Protein AF-A0A529A495-F1 (afdb_monomer_lite)

Radius of gyration: 12.09 Å; chains: 1; bounding box: 27×24×32 Å

Foldseek 3Di:
DADKDKAFDDQQFWFQFPVRDIDGHHSLWIFTAGPVGTQARPPPTGGPVNDDDPPDDDDDDDDDDDDVVSVVVD

pLDDT: mean 96.33, std 3.82, range [67.81, 98.38]

Sequence (74 aa):
TGNLVVRRARDGEKVLALDGREYTLTPEMCVIADRDGVESIAGIMGGEHSGCDENTSDVLIESALWDPITTART

Structure (mmCIF, N/CA/C/O backbone):
data_AF-A0A529A495-F1
#
_entry.id   AF-A0A529A495-F1
#
loop_
_atom_site.group_PDB
_atom_site.id
_atom_site.type_symbol
_atom_site.label_atom_id
_atom_site.label_alt_id
_atom_site.label_comp_id
_atom_site.label_asym_id
_atom_site.label_entity_id
_atom_site.label_seq_id
_atom_site.pdbx_PDB_ins_code
_atom_site.Cartn_x
_atom_site.Cartn_y
_atom_site.Cartn_z
_atom_site.occupancy
_atom_site.B_iso_or_equiv
_atom_site.auth_seq_id
_atom_site.auth_comp_id
_atom_site.auth_asym_id
_atom_site.auth_atom_id
_atom_site.pdbx_PDB_model_num
ATOM 1 N N . THR A 1 1 ? -12.472 -5.668 3.623 1.00 67.81 1 THR A N 1
ATOM 2 C CA . THR A 1 1 ? -12.594 -6.686 4.693 1.00 67.81 1 THR A CA 1
ATOM 3 C C . THR A 1 1 ? -12.020 -8.025 4.268 1.00 67.81 1 THR A C 1
ATOM 5 O O . THR A 1 1 ? -12.445 -8.609 3.281 1.00 67.81 1 THR A O 1
ATOM 8 N N . GLY A 1 2 ? -11.102 -8.592 5.046 1.00 87.00 2 GLY A N 1
ATOM 9 C CA . GLY A 1 2 ? -10.517 -9.904 4.764 1.00 87.00 2 GLY A CA 1
ATOM 10 C C . GLY A 1 2 ? -9.041 -9.939 5.129 1.00 87.00 2 GLY A C 1
ATOM 11 O O . GLY A 1 2 ? -8.530 -9.014 5.752 1.00 87.00 2 GLY A O 1
ATOM 12 N N . ASN A 1 3 ? -8.353 -11.014 4.747 1.00 94.81 3 ASN A N 1
ATOM 13 C CA . ASN A 1 3 ? -6.903 -11.068 4.896 1.00 94.81 3 ASN A CA 1
ATOM 14 C C . ASN A 1 3 ? -6.261 -10.132 3.872 1.00 94.81 3 ASN A C 1
ATOM 16 O O . ASN A 1 3 ? -6.583 -10.220 2.686 1.00 94.81 3 ASN A O 1
ATOM 20 N N . LEU A 1 4 ? -5.323 -9.300 4.323 1.00 95.81 4 LEU A N 1
ATOM 21 C CA . LEU A 1 4 ? -4.493 -8.520 3.417 1.00 95.81 4 LEU A CA 1
ATOM 22 C C . LEU A 1 4 ? -3.603 -9.445 2.589 1.00 95.81 4 LEU A C 1
ATOM 24 O O . LEU A 1 4 ? -3.000 -10.395 3.093 1.00 95.81 4 LEU A O 1
ATOM 28 N N . VAL A 1 5 ? -3.516 -9.132 1.306 1.00 97.12 5 VAL A N 1
ATOM 29 C CA . VAL A 1 5 ? -2.709 -9.827 0.317 1.00 97.12 5 VAL A CA 1
ATOM 30 C C . VAL A 1 5 ? -1.887 -8.792 -0.429 1.00 97.12 5 VAL A C 1
ATOM 32 O O . VAL A 1 5 ? -2.415 -7.859 -1.033 1.00 97.12 5 VAL A O 1
ATOM 35 N N . VAL A 1 6 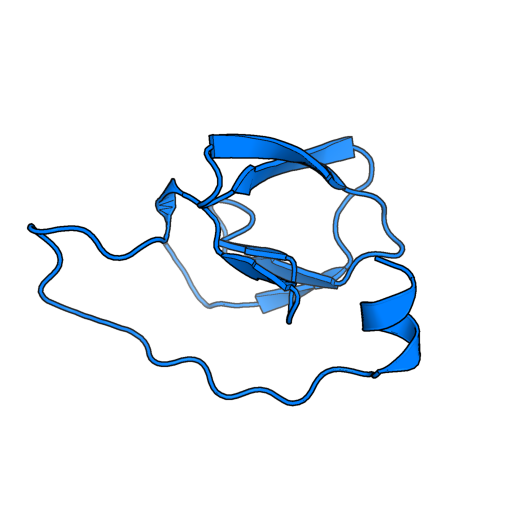? -0.577 -8.999 -0.430 1.00 97.75 6 VAL A N 1
ATOM 36 C CA . VAL A 1 6 ? 0.338 -8.276 -1.308 1.00 97.75 6 VAL A CA 1
ATOM 37 C C . VAL A 1 6 ? 0.359 -8.992 -2.652 1.00 97.75 6 VAL A C 1
ATOM 39 O O . VAL A 1 6 ? 0.658 -10.186 -2.722 1.00 97.75 6 VAL A O 1
ATOM 42 N N . ARG A 1 7 ? 0.021 -8.282 -3.727 1.00 97.69 7 ARG A N 1
ATOM 43 C CA . ARG A 1 7 ? -0.040 -8.851 -5.079 1.00 97.69 7 ARG A CA 1
ATOM 44 C C . ARG A 1 7 ? 0.276 -7.806 -6.141 1.00 97.69 7 ARG A C 1
ATOM 46 O O . ARG A 1 7 ? 0.344 -6.614 -5.865 1.00 97.69 7 ARG A O 1
ATOM 53 N N . ARG A 1 8 ? 0.420 -8.254 -7.388 1.00 97.75 8 ARG A N 1
ATOM 54 C CA . ARG A 1 8 ? 0.368 -7.348 -8.540 1.00 97.75 8 ARG A CA 1
ATOM 55 C C . ARG A 1 8 ? -1.057 -6.836 -8.746 1.00 97.75 8 ARG A C 1
ATOM 57 O O . ARG A 1 8 ? -2.028 -7.553 -8.458 1.00 97.75 8 ARG A O 1
ATOM 64 N N . ALA A 1 9 ? -1.174 -5.604 -9.226 1.00 98.00 9 ALA A N 1
ATOM 65 C CA . ALA A 1 9 ? -2.460 -5.061 -9.636 1.00 98.00 9 ALA A CA 1
ATOM 66 C C . ALA A 1 9 ? -3.017 -5.841 -10.838 1.00 98.00 9 ALA A C 1
ATOM 68 O O . ALA A 1 9 ? -2.282 -6.478 -11.598 1.00 98.00 9 ALA A O 1
ATOM 69 N N . ARG A 1 10 ? -4.337 -5.818 -10.996 1.00 98.12 10 ARG A N 1
ATOM 70 C CA . ARG A 1 10 ? -4.986 -6.282 -12.227 1.00 98.12 10 ARG A CA 1
ATOM 71 C C . ARG A 1 10 ? -4.935 -5.157 -13.258 1.00 98.12 10 ARG A C 1
ATOM 73 O O . ARG A 1 10 ? -4.910 -3.985 -12.897 1.00 98.12 10 ARG A O 1
ATOM 80 N N . ASP A 1 11 ? -4.921 -5.516 -14.536 1.00 98.19 11 ASP A N 1
ATOM 81 C CA . ASP A 1 11 ? -4.928 -4.517 -15.604 1.00 98.19 11 ASP A CA 1
ATOM 82 C C . ASP A 1 11 ? -6.210 -3.678 -15.552 1.00 98.19 11 ASP A C 1
ATOM 84 O O . ASP A 1 11 ? -7.314 -4.226 -15.494 1.00 98.19 11 ASP A O 1
ATOM 88 N N . GLY A 1 12 ? -6.052 -2.355 -15.514 1.00 97.81 12 GLY A N 1
ATOM 89 C CA . GLY A 1 12 ? -7.167 -1.419 -15.400 1.00 97.81 12 GLY A CA 1
ATOM 90 C C . GLY A 1 12 ? -7.819 -1.361 -14.014 1.00 97.81 12 GLY A C 1
ATOM 91 O O . GLY A 1 12 ? -8.868 -0.732 -13.873 1.00 97.81 12 GLY A O 1
ATOM 92 N N . GLU A 1 13 ? -7.241 -2.009 -12.996 1.00 97.81 13 GLU A N 1
ATOM 93 C CA . GLU A 1 13 ? -7.709 -1.894 -11.612 1.00 97.81 13 GLU A CA 1
ATOM 94 C C . GLU A 1 13 ? -7.609 -0.441 -11.145 1.00 97.81 13 GLU A C 1
ATOM 96 O O . GLU A 1 13 ? -6.687 0.272 -11.530 1.00 97.81 13 GLU A O 1
ATOM 101 N N . LYS A 1 14 ? -8.565 0.021 -10.341 1.00 97.81 14 LYS A N 1
ATOM 102 C CA . LYS A 1 14 ? -8.636 1.422 -9.924 1.00 97.81 14 LYS A CA 1
ATOM 103 C C . LYS A 1 14 ? -8.518 1.554 -8.420 1.00 97.81 14 LYS A C 1
ATOM 105 O O . LYS A 1 14 ? -9.026 0.710 -7.685 1.00 97.81 14 LYS A O 1
ATOM 110 N N . VAL A 1 15 ? -7.892 2.641 -7.988 1.00 97.94 15 VAL A N 1
ATOM 111 C CA . VAL A 1 15 ? -7.849 3.054 -6.585 1.00 97.94 15 VAL A CA 1
ATOM 112 C C . VAL A 1 15 ? -7.982 4.570 -6.507 1.00 97.94 15 VAL A C 1
ATOM 114 O O . VAL A 1 15 ? -7.286 5.297 -7.216 1.00 97.94 15 VAL A O 1
ATOM 117 N N . LEU A 1 16 ? -8.894 5.043 -5.660 1.00 98.38 16 LEU A N 1
ATOM 118 C CA . LEU A 1 16 ? -8.927 6.436 -5.235 1.00 98.38 16 LEU A CA 1
ATOM 119 C C . LEU A 1 16 ? -7.934 6.576 -4.090 1.00 98.38 16 LEU A C 1
ATOM 121 O O . LEU A 1 16 ? -8.059 5.872 -3.092 1.00 98.38 16 LEU A O 1
ATOM 125 N N . ALA A 1 17 ? -6.915 7.406 -4.263 1.00 98.06 17 ALA A N 1
ATOM 126 C CA . ALA A 1 17 ? -5.849 7.549 -3.287 1.00 98.06 17 ALA A CA 1
ATOM 127 C C . ALA A 1 17 ? -6.082 8.732 -2.339 1.00 98.06 17 ALA A C 1
ATOM 129 O O . ALA A 1 17 ? -6.905 9.606 -2.603 1.00 98.06 17 ALA A O 1
ATOM 130 N N . LEU A 1 18 ? -5.311 8.779 -1.250 1.00 97.88 18 LEU A N 1
ATOM 131 C CA . LEU A 1 18 ? -5.395 9.817 -0.210 1.00 97.88 18 LEU A CA 1
ATOM 132 C C . LEU A 1 18 ? -5.157 11.254 -0.707 1.00 97.88 18 LEU A C 1
ATOM 134 O O . LEU A 1 18 ? -5.477 12.210 -0.006 1.00 97.88 18 LEU A O 1
ATOM 138 N N . ASP A 1 19 ? -4.588 11.429 -1.899 1.00 97.25 19 ASP A N 1
ATOM 139 C CA . ASP A 1 19 ? -4.429 12.733 -2.550 1.00 97.25 19 ASP A CA 1
ATOM 140 C C . ASP A 1 19 ? -5.680 13.179 -3.338 1.00 97.25 19 ASP A C 1
ATOM 142 O O . ASP A 1 19 ? -5.650 14.210 -4.019 1.00 97.25 19 ASP A O 1
ATOM 146 N N . GLY A 1 20 ? -6.770 12.408 -3.262 1.00 97.19 20 GLY A N 1
ATOM 147 C CA . GLY A 1 20 ? -8.039 12.653 -3.944 1.00 97.19 20 GLY A CA 1
ATOM 148 C C . GLY A 1 20 ? -8.019 12.330 -5.440 1.00 97.19 20 GLY A C 1
ATOM 149 O O . GLY A 1 20 ? -8.914 12.764 -6.171 1.00 97.19 20 GLY A O 1
ATOM 150 N N . ARG A 1 21 ? -7.000 11.615 -5.937 1.00 98.00 21 ARG A N 1
ATOM 151 C CA . ARG A 1 21 ? -6.887 11.234 -7.353 1.00 98.00 21 ARG A CA 1
ATOM 152 C C . ARG A 1 21 ? -7.195 9.758 -7.551 1.00 98.00 21 ARG A C 1
ATOM 154 O O . ARG A 1 21 ? -6.758 8.902 -6.786 1.00 98.00 21 ARG A O 1
ATOM 161 N N . GLU A 1 22 ? -7.921 9.457 -8.625 1.00 98.31 22 GLU A N 1
ATOM 162 C CA . GLU A 1 22 ? -8.128 8.080 -9.068 1.00 98.31 22 GLU A CA 1
ATOM 163 C C . GLU A 1 22 ? -6.969 7.646 -9.971 1.00 98.31 22 GLU A C 1
ATOM 165 O O . GLU A 1 22 ? -6.701 8.264 -11.006 1.00 98.31 22 GLU A O 1
ATOM 170 N N . TYR A 1 23 ? -6.305 6.559 -9.594 1.00 98.12 23 TYR A N 1
ATOM 171 C CA . TYR A 1 23 ? -5.237 5.940 -10.368 1.00 98.12 23 TYR A CA 1
ATOM 172 C C . TYR A 1 23 ? -5.750 4.670 -11.043 1.00 98.12 23 TYR A C 1
ATOM 174 O O . TYR A 1 23 ? -6.407 3.840 -10.418 1.00 98.12 23 TYR A O 1
ATOM 182 N N . THR A 1 24 ? -5.433 4.517 -12.330 1.00 98.25 24 THR A N 1
ATOM 183 C CA . THR A 1 24 ? -5.621 3.259 -13.064 1.00 98.25 24 THR A CA 1
ATOM 184 C C . THR A 1 24 ? -4.303 2.499 -13.052 1.00 98.25 24 THR A C 1
ATOM 186 O O . THR A 1 24 ? -3.279 3.017 -13.493 1.00 98.25 24 THR A O 1
ATOM 189 N N . LEU A 1 25 ? -4.335 1.286 -12.522 1.00 98.25 25 LEU A N 1
ATOM 190 C CA . LEU A 1 25 ? -3.170 0.475 -12.227 1.00 98.25 25 LEU A CA 1
ATOM 191 C C . LEU A 1 25 ? -2.880 -0.508 -13.360 1.00 98.25 25 LEU A C 1
ATOM 193 O O . LEU A 1 25 ? -3.773 -0.942 -14.093 1.00 98.25 25 LEU A O 1
ATOM 197 N N . THR A 1 26 ? -1.609 -0.882 -13.474 1.00 98.06 26 THR A N 1
ATOM 198 C CA . THR A 1 26 ? -1.134 -1.875 -14.442 1.00 98.06 26 THR A CA 1
ATOM 199 C C . THR A 1 26 ? -0.558 -3.094 -13.719 1.00 98.06 26 THR A C 1
ATOM 201 O O . THR A 1 26 ? -0.119 -2.974 -12.572 1.00 98.06 26 THR A O 1
ATOM 204 N N . PRO A 1 27 ? -0.457 -4.267 -14.373 1.00 97.88 27 PRO A N 1
ATOM 205 C CA . PRO A 1 27 ? 0.131 -5.464 -13.762 1.00 97.88 27 PRO A CA 1
ATOM 206 C C . PRO A 1 27 ? 1.604 -5.336 -13.342 1.00 97.88 27 PRO A C 1
ATOM 208 O O . PRO A 1 27 ? 2.130 -6.220 -12.663 1.00 97.88 27 PRO A O 1
ATOM 211 N N . GLU A 1 28 ? 2.286 -4.255 -13.732 1.00 96.12 28 GLU A N 1
ATOM 212 C CA . GLU A 1 28 ? 3.645 -3.954 -13.277 1.00 96.12 28 GLU A CA 1
ATOM 213 C C . GLU A 1 28 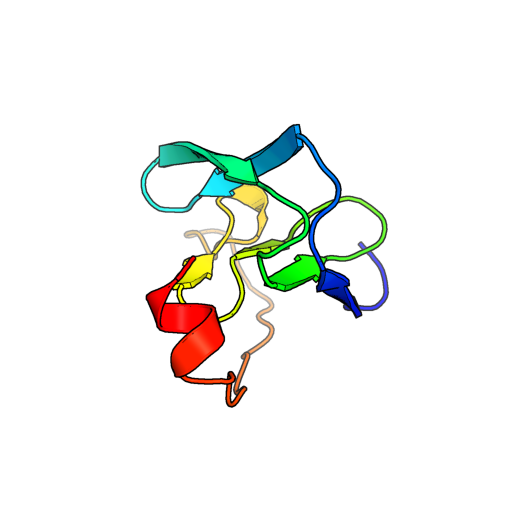? 3.671 -3.401 -11.845 1.00 96.12 28 GLU A C 1
ATOM 215 O O . GLU A 1 28 ? 4.681 -3.531 -11.153 1.00 96.12 28 GLU A O 1
ATOM 220 N N . MET A 1 29 ? 2.557 -2.845 -11.368 1.00 97.75 29 MET A N 1
ATOM 221 C CA . MET A 1 29 ? 2.445 -2.196 -10.065 1.00 97.75 29 MET A CA 1
ATOM 222 C C . MET A 1 29 ? 2.165 -3.217 -8.957 1.00 97.75 29 MET A C 1
ATOM 224 O O . MET A 1 29 ? 1.471 -4.220 -9.159 1.00 97.75 29 MET A O 1
ATOM 228 N N . CYS A 1 30 ? 2.723 -2.977 -7.772 1.00 98.00 30 CYS A N 1
ATOM 229 C CA . CYS A 1 30 ? 2.449 -3.764 -6.572 1.00 98.00 30 CYS A CA 1
ATOM 230 C C . CYS A 1 30 ? 1.375 -3.060 -5.736 1.00 98.00 30 CYS A C 1
ATOM 232 O O . CYS A 1 30 ? 1.396 -1.839 -5.599 1.00 98.00 30 CYS A O 1
ATOM 234 N N . VAL A 1 31 ? 0.442 -3.829 -5.182 1.00 98.31 31 VAL A N 1
ATOM 235 C CA . VAL A 1 31 ? -0.644 -3.324 -4.339 1.00 98.31 31 VAL A CA 1
ATOM 236 C C . VAL A 1 31 ? -0.770 -4.148 -3.074 1.00 98.31 31 VAL A C 1
ATOM 238 O O . VAL A 1 31 ? -0.475 -5.350 -3.055 1.00 98.31 31 VAL A O 1
ATOM 241 N N . ILE A 1 32 ? -1.275 -3.497 -2.037 1.00 98.06 32 ILE A N 1
ATOM 242 C CA . ILE A 1 32 ? -1.890 -4.176 -0.904 1.00 98.06 32 ILE A CA 1
ATOM 243 C C . ILE A 1 32 ? -3.384 -4.186 -1.177 1.00 98.06 32 ILE A C 1
ATOM 245 O O . ILE A 1 32 ? -3.960 -3.163 -1.539 1.00 98.06 32 ILE A O 1
ATOM 249 N N . ALA A 1 33 ? -4.000 -5.351 -1.067 1.00 97.81 33 ALA A N 1
ATOM 250 C CA . ALA A 1 33 ? -5.409 -5.539 -1.354 1.00 97.81 33 ALA A CA 1
ATOM 251 C C . ALA A 1 33 ? -6.016 -6.525 -0.365 1.00 97.81 33 ALA A C 1
ATOM 253 O O . ALA A 1 33 ? -5.313 -7.383 0.169 1.00 97.81 33 ALA A O 1
ATOM 254 N N . ASP A 1 34 ? -7.326 -6.474 -0.193 1.00 96.31 34 ASP A N 1
ATOM 255 C CA . ASP A 1 34 ? -8.072 -7.583 0.381 1.00 96.31 34 ASP A CA 1
ATOM 256 C C . ASP A 1 34 ? -9.125 -8.106 -0.605 1.00 96.31 34 ASP A C 1
ATOM 258 O O . ASP A 1 34 ? -8.952 -8.021 -1.827 1.00 96.31 34 ASP A O 1
ATOM 262 N N . ARG A 1 35 ? -10.174 -8.758 -0.100 1.00 94.94 35 ARG A N 1
ATOM 263 C CA . ARG A 1 35 ? -11.226 -9.309 -0.958 1.00 94.94 35 ARG A CA 1
ATOM 264 C C . ARG A 1 35 ? -12.064 -8.211 -1.632 1.00 94.94 35 ARG A C 1
ATOM 266 O O 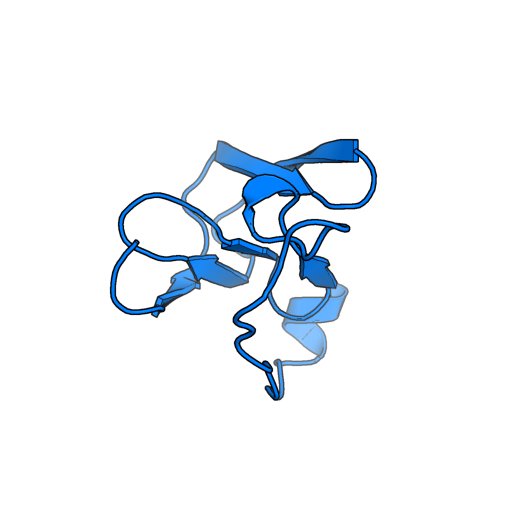. ARG A 1 35 ? -12.648 -8.487 -2.677 1.00 94.94 35 ARG A O 1
ATOM 273 N N . ASP A 1 36 ? -12.173 -7.038 -1.008 1.00 93.75 36 ASP A N 1
ATOM 274 C CA . ASP A 1 36 ? -13.078 -5.957 -1.400 1.00 93.75 36 ASP A CA 1
ATOM 275 C C . ASP A 1 36 ? -12.399 -4.991 -2.385 1.00 93.75 36 ASP A C 1
ATOM 277 O O . ASP A 1 36 ? -13.083 -4.370 -3.198 1.00 93.75 36 ASP A O 1
ATOM 281 N N . GLY A 1 37 ? -11.065 -4.915 -2.397 1.00 94.94 37 GLY A N 1
ATOM 282 C CA . GLY A 1 37 ? -10.348 -4.092 -3.365 1.00 94.94 37 GLY A CA 1
ATOM 283 C C . GLY A 1 37 ? -8.886 -3.842 -3.024 1.00 94.94 37 GLY A C 1
ATOM 284 O O . GLY A 1 37 ? -8.289 -4.532 -2.200 1.00 94.94 37 GLY A O 1
ATOM 285 N N . VAL A 1 38 ? -8.305 -2.872 -3.728 1.00 97.62 38 VAL A N 1
ATOM 286 C CA . VAL A 1 38 ? -6.966 -2.341 -3.452 1.00 97.62 38 VAL A CA 1
ATOM 287 C C . VAL A 1 38 ? -7.057 -1.397 -2.267 1.00 97.62 38 VAL A C 1
ATOM 289 O O . VAL A 1 38 ? -7.815 -0.442 -2.337 1.00 97.62 38 VAL A O 1
ATOM 292 N N . GLU A 1 39 ? -6.246 -1.637 -1.240 1.00 97.50 39 GLU A N 1
ATOM 293 C CA . GLU A 1 39 ? -6.071 -0.766 -0.075 1.00 97.50 39 GLU A CA 1
ATOM 294 C C . GLU A 1 39 ? -5.020 0.312 -0.342 1.00 97.50 39 GLU A C 1
ATOM 296 O O . GLU A 1 39 ? -5.172 1.451 0.074 1.00 97.50 39 GLU A O 1
ATOM 301 N N . SER A 1 40 ? -3.935 -0.015 -1.049 1.00 97.81 40 SER A N 1
ATOM 302 C CA . SER A 1 40 ? -2.869 0.949 -1.338 1.00 97.81 40 SER A CA 1
ATOM 303 C C . SER A 1 40 ? -2.023 0.561 -2.548 1.00 97.81 40 SER A C 1
ATOM 305 O O . SER A 1 40 ? -1.886 -0.617 -2.900 1.00 97.81 40 SER A O 1
ATOM 307 N N . ILE A 1 41 ? -1.406 1.572 -3.164 1.00 98.12 41 ILE A N 1
ATOM 308 C CA . ILE A 1 41 ? -0.284 1.398 -4.086 1.00 98.12 41 ILE A CA 1
ATOM 309 C C . ILE A 1 41 ? 0.958 1.157 -3.223 1.00 98.12 41 ILE A C 1
ATOM 311 O O . ILE A 1 41 ? 1.404 2.047 -2.492 1.00 98.12 41 ILE A O 1
ATOM 315 N N . ALA A 1 42 ? 1.493 -0.061 -3.283 1.00 97.62 42 ALA A N 1
ATOM 316 C CA . ALA A 1 42 ? 2.463 -0.561 -2.318 1.00 97.62 42 ALA A CA 1
ATOM 317 C C . ALA A 1 42 ? 3.736 0.299 -2.285 1.00 97.62 42 ALA A C 1
ATOM 319 O O . ALA A 1 42 ? 4.447 0.429 -3.284 1.00 97.62 42 ALA A O 1
ATOM 320 N N . GLY A 1 43 ? 4.024 0.879 -1.116 1.00 96.19 43 GLY A N 1
ATOM 321 C CA . GLY A 1 43 ? 5.197 1.730 -0.904 1.00 96.19 43 GLY A CA 1
ATOM 322 C C . GLY A 1 43 ? 5.113 3.128 -1.517 1.00 96.19 43 GLY A C 1
ATOM 323 O O . GLY A 1 43 ? 6.124 3.826 -1.513 1.00 96.19 43 GLY A O 1
ATOM 324 N N . ILE A 1 44 ? 3.950 3.532 -2.045 1.00 97.31 44 ILE A N 1
ATOM 325 C CA . ILE A 1 44 ? 3.768 4.816 -2.737 1.00 97.31 44 ILE A CA 1
ATOM 326 C C . ILE A 1 44 ? 2.659 5.633 -2.092 1.00 97.31 44 ILE A C 1
ATOM 328 O O . ILE A 1 44 ? 2.940 6.708 -1.568 1.00 97.31 44 ILE A O 1
ATOM 332 N N . MET A 1 45 ? 1.413 5.149 -2.115 1.00 97.69 45 MET A N 1
ATOM 333 C CA . MET A 1 45 ? 0.267 5.922 -1.632 1.00 97.69 45 MET A CA 1
ATOM 334 C C . MET A 1 45 ? -0.869 5.028 -1.132 1.00 97.69 45 MET A C 1
ATOM 336 O O . MET A 1 45 ? -1.244 4.057 -1.789 1.00 97.69 45 MET A O 1
ATOM 340 N N . GLY A 1 46 ? -1.422 5.378 0.032 1.00 98.00 46 GLY A N 1
ATOM 341 C CA . GLY A 1 46 ? -2.620 4.743 0.583 1.00 98.00 46 GLY A CA 1
ATOM 342 C C . GLY A 1 46 ? -3.880 5.072 -0.220 1.00 98.00 46 GLY A C 1
ATOM 343 O O . GLY A 1 46 ? -3.969 6.134 -0.841 1.00 98.00 46 GLY A O 1
ATOM 344 N N . GLY A 1 47 ? -4.845 4.158 -0.200 1.00 97.75 47 GLY A N 1
ATOM 345 C CA . GLY A 1 47 ? -6.197 4.366 -0.702 1.00 97.75 47 GLY A CA 1
ATOM 346 C C . GLY A 1 47 ? -7.009 5.246 0.242 1.00 97.75 47 GLY A C 1
ATOM 347 O O . GLY A 1 47 ? -6.802 5.241 1.455 1.00 97.75 47 GLY A O 1
ATOM 348 N N . GLU A 1 48 ? -7.937 6.015 -0.316 1.00 97.56 48 GLU A N 1
ATOM 349 C CA . GLU A 1 48 ? -8.800 6.918 0.443 1.00 97.56 48 GLU A CA 1
ATOM 350 C C . GLU A 1 48 ? -9.752 6.142 1.358 1.00 97.56 48 GLU A C 1
ATOM 352 O O . GLU A 1 48 ? -9.893 6.483 2.529 1.00 97.56 48 GLU A O 1
ATOM 357 N N . HIS A 1 49 ? -10.349 5.048 0.870 1.00 94.94 49 HIS A N 1
ATOM 358 C CA . HIS A 1 49 ? -11.302 4.252 1.654 1.00 94.94 49 HIS A CA 1
ATOM 359 C C . HIS A 1 49 ? -10.649 3.503 2.825 1.00 94.94 49 HIS A C 1
ATOM 361 O O . HIS A 1 49 ? -11.352 3.115 3.754 1.00 94.94 49 HIS A O 1
ATOM 367 N N . SER A 1 50 ? -9.332 3.279 2.773 1.00 95.44 50 SER A N 1
ATOM 368 C CA . SER A 1 50 ? -8.553 2.607 3.820 1.00 95.44 50 SER A CA 1
ATOM 369 C C . SER A 1 50 ? -7.768 3.586 4.698 1.00 95.44 50 SER A C 1
ATOM 371 O O . SER A 1 50 ? -7.012 3.164 5.576 1.00 95.44 50 SER A O 1
ATOM 373 N N . GLY A 1 51 ? -7.871 4.886 4.414 1.00 95.75 51 GLY A N 1
ATOM 374 C CA . GLY A 1 51 ? -7.223 5.948 5.166 1.00 95.75 51 GLY A CA 1
ATOM 375 C C . GLY A 1 51 ? -7.777 6.079 6.578 1.00 95.75 51 GLY A C 1
ATOM 376 O O . GLY A 1 51 ? -8.932 5.761 6.840 1.00 95.75 51 GLY A O 1
ATOM 377 N N . CYS A 1 52 ? -6.953 6.583 7.495 1.00 97.19 52 CYS A N 1
ATOM 378 C CA . CYS A 1 52 ? -7.436 6.997 8.809 1.00 97.19 52 CYS A CA 1
ATOM 3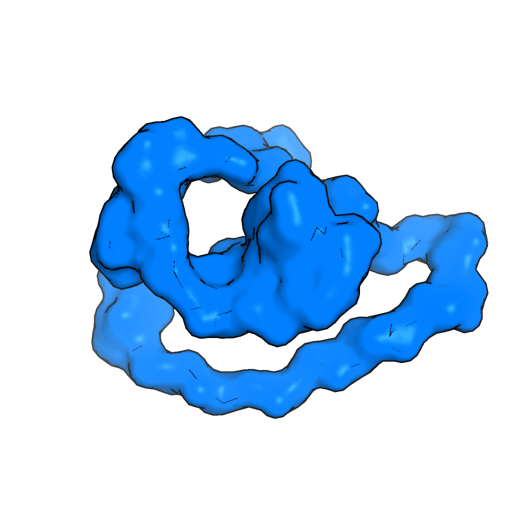79 C C . CYS A 1 52 ? -8.055 8.400 8.724 1.00 97.19 52 CYS A C 1
ATOM 381 O O . CYS A 1 52 ? -7.461 9.306 8.138 1.00 97.19 52 CYS A O 1
ATOM 383 N N . ASP A 1 53 ? -9.200 8.577 9.373 1.00 96.25 53 ASP A N 1
ATOM 384 C CA . ASP A 1 53 ? -9.927 9.841 9.524 1.00 96.25 53 ASP A CA 1
ATOM 385 C C . ASP A 1 53 ? -10.166 10.179 11.012 1.00 96.25 53 ASP A C 1
ATOM 387 O O . ASP A 1 53 ? -9.679 9.487 11.912 1.00 96.25 53 ASP A O 1
ATOM 391 N N . GLU A 1 54 ? -10.925 11.241 11.299 1.00 97.62 54 GLU A N 1
ATOM 392 C CA . GLU A 1 54 ? -11.240 11.654 12.673 1.00 97.62 54 GLU A CA 1
ATOM 393 C C . GLU A 1 54 ? -12.109 10.663 13.465 1.00 97.62 54 GLU A C 1
ATOM 395 O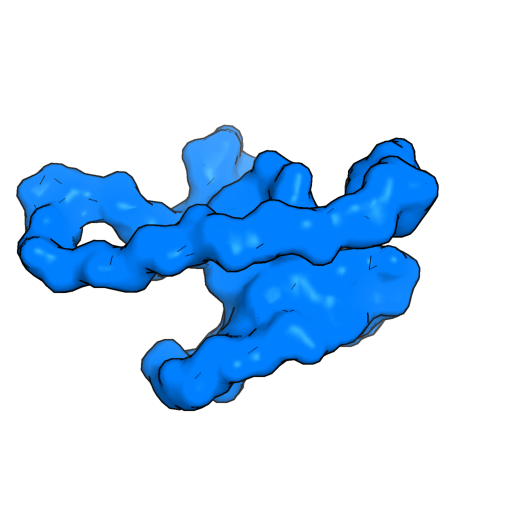 O . GLU A 1 54 ? -12.213 10.781 14.688 1.00 97.62 54 GLU A O 1
ATOM 400 N N . ASN A 1 55 ? -12.726 9.692 12.791 1.00 97.56 55 ASN A N 1
ATOM 401 C CA . ASN A 1 55 ? -13.608 8.694 13.391 1.00 97.56 55 ASN A CA 1
ATOM 402 C C . ASN A 1 55 ? -12.912 7.331 13.560 1.00 97.56 55 ASN A C 1
ATOM 404 O O . ASN A 1 55 ? -13.474 6.410 14.161 1.00 97.56 55 ASN A O 1
ATOM 408 N N . THR A 1 56 ? -11.686 7.194 13.052 1.00 97.81 56 THR A N 1
ATOM 409 C CA . THR A 1 56 ? -10.903 5.961 13.113 1.00 97.81 56 THR A CA 1
ATOM 410 C C . THR A 1 56 ? -10.418 5.697 14.540 1.00 97.81 56 THR A C 1
ATOM 412 O O . THR A 1 56 ? -9.790 6.543 15.173 1.00 97.81 56 THR A O 1
ATOM 415 N N . SER A 1 57 ? -10.698 4.497 15.053 1.00 97.62 57 SER A N 1
ATOM 416 C CA . SER A 1 57 ? -10.353 4.083 16.426 1.00 97.62 57 SER A CA 1
ATOM 417 C C . SER A 1 57 ? -9.422 2.871 16.483 1.00 97.62 57 SER A C 1
ATOM 419 O O . SER A 1 57 ? -8.590 2.792 17.386 1.00 97.62 57 SER A O 1
ATOM 421 N N . ASP A 1 58 ? -9.507 1.978 15.497 1.00 97.25 58 ASP A N 1
ATOM 422 C CA . ASP A 1 58 ? -8.638 0.813 15.349 1.00 97.25 58 ASP A CA 1
ATOM 423 C C . ASP A 1 58 ? -7.771 0.970 14.098 1.00 97.25 58 ASP A C 1
ATOM 425 O O . ASP A 1 58 ? -8.272 1.281 13.017 1.00 97.25 58 ASP A O 1
ATOM 429 N N . VAL A 1 59 ? -6.463 0.748 14.240 1.00 96.38 59 VAL A N 1
ATOM 430 C CA . VAL A 1 59 ? -5.482 0.981 13.171 1.00 96.38 59 VAL A CA 1
ATOM 431 C C . VAL A 1 59 ? -4.587 -0.237 12.989 1.00 96.38 59 VAL A C 1
ATOM 433 O O . VAL A 1 59 ? -4.115 -0.837 13.957 1.00 96.38 59 VAL A O 1
ATOM 436 N N . LEU A 1 60 ? -4.294 -0.560 11.730 1.00 94.75 60 LEU A N 1
ATOM 437 C CA . LEU A 1 60 ? -3.212 -1.460 11.355 1.00 94.75 60 LEU A CA 1
ATOM 438 C C . LEU A 1 60 ? -1.989 -0.637 10.935 1.00 94.75 60 LEU A C 1
ATOM 440 O O . LEU A 1 60 ? -2.066 0.165 10.010 1.00 94.75 60 LEU A O 1
ATOM 444 N N . ILE A 1 61 ? -0.850 -0.862 11.589 1.00 95.81 61 ILE A N 1
ATOM 445 C CA . ILE A 1 61 ? 0.412 -0.214 11.218 1.00 95.81 61 ILE A CA 1
ATOM 446 C C . ILE A 1 61 ? 1.156 -1.092 10.214 1.00 95.81 61 ILE A C 1
ATOM 448 O O . ILE A 1 61 ? 1.579 -2.203 10.538 1.00 95.81 61 ILE A O 1
ATOM 452 N N . GLU A 1 62 ? 1.343 -0.577 9.003 1.00 96.62 62 GLU A N 1
ATOM 453 C CA . GLU A 1 62 ? 2.148 -1.222 7.971 1.00 96.62 62 GLU A CA 1
ATOM 454 C C . GLU A 1 62 ? 3.631 -0.855 8.127 1.00 96.62 62 GLU A C 1
AT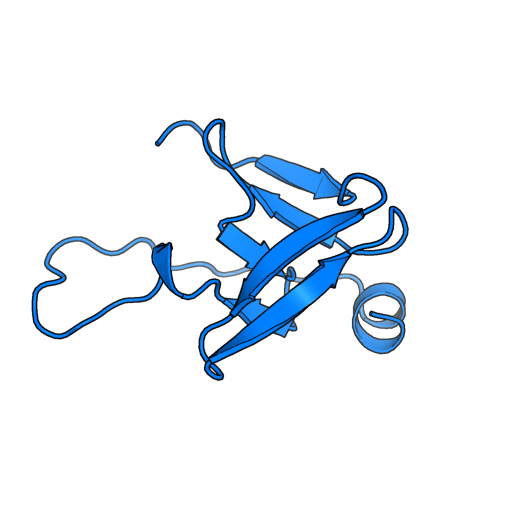OM 456 O O . GLU A 1 62 ? 4.005 0.316 8.186 1.00 96.62 62 GLU A O 1
ATOM 461 N N . SER A 1 63 ? 4.497 -1.869 8.150 1.00 96.94 63 SER A N 1
ATOM 462 C CA . SER A 1 63 ? 5.945 -1.708 8.024 1.00 96.94 63 SER A CA 1
ATOM 463 C C . SER A 1 63 ? 6.465 -2.752 7.044 1.00 96.94 63 SER A C 1
ATOM 465 O O . SER A 1 63 ? 6.534 -3.940 7.359 1.00 96.94 63 SER A O 1
ATOM 467 N N . ALA A 1 64 ? 6.784 -2.307 5.833 1.00 96.25 64 ALA A N 1
ATOM 468 C CA . ALA A 1 64 ? 7.211 -3.159 4.733 1.00 96.25 64 ALA A CA 1
ATOM 469 C C . ALA A 1 64 ? 8.446 -2.575 4.035 1.00 96.25 64 ALA A C 1
ATOM 471 O O . ALA A 1 64 ? 8.690 -1.368 4.068 1.00 96.25 64 ALA A O 1
ATOM 472 N N . LEU A 1 65 ? 9.223 -3.448 3.392 1.00 97.19 65 LEU A N 1
ATOM 473 C CA . LEU A 1 65 ? 10.331 -3.077 2.515 1.00 97.19 65 LEU A CA 1
ATOM 474 C C . LEU A 1 65 ? 9.989 -3.509 1.091 1.00 97.19 65 LEU A C 1
ATOM 476 O O . LEU A 1 65 ? 9.836 -4.701 0.820 1.00 97.19 65 LEU A O 1
ATOM 480 N N . TRP A 1 66 ? 9.893 -2.533 0.195 1.00 96.81 66 TRP A N 1
ATOM 481 C CA . TRP A 1 66 ? 9.560 -2.740 -1.211 1.00 96.81 66 TRP A CA 1
ATOM 482 C C . TRP A 1 66 ? 10.817 -2.747 -2.081 1.00 96.81 66 TRP A C 1
ATOM 484 O O . TRP A 1 66 ? 11.827 -2.130 -1.738 1.00 96.81 66 TRP A O 1
ATOM 494 N N . ASP A 1 67 ? 10.756 -3.450 -3.215 1.00 96.06 67 ASP A N 1
ATOM 495 C CA . ASP A 1 67 ? 11.833 -3.427 -4.204 1.00 96.06 67 ASP A CA 1
ATOM 496 C C . ASP A 1 67 ? 11.982 -2.007 -4.785 1.00 96.06 67 ASP A C 1
ATOM 498 O O . ASP A 1 67 ? 11.046 -1.508 -5.418 1.00 96.06 67 ASP A O 1
ATOM 502 N N . PRO A 1 68 ? 13.145 -1.351 -4.621 1.00 95.94 68 PRO A N 1
ATOM 503 C CA . PRO A 1 68 ? 13.295 0.061 -4.959 1.00 95.94 68 PRO A CA 1
ATOM 504 C C . PRO A 1 68 ? 13.149 0.334 -6.461 1.00 95.94 68 PRO A C 1
ATOM 506 O O . PRO A 1 68 ? 12.686 1.406 -6.845 1.00 95.94 68 PRO A O 1
ATOM 509 N N . ILE A 1 69 ? 13.516 -0.624 -7.320 1.00 95.75 69 ILE A N 1
ATOM 510 C CA . ILE A 1 69 ? 13.412 -0.468 -8.777 1.00 95.75 69 ILE A CA 1
ATOM 511 C C . ILE A 1 69 ? 11.950 -0.527 -9.224 1.00 95.75 69 ILE A C 1
ATOM 513 O O . ILE A 1 69 ? 11.526 0.265 -10.062 1.00 95.75 69 ILE A O 1
ATOM 517 N N . THR A 1 70 ? 11.170 -1.441 -8.654 1.00 92.62 70 THR A N 1
ATOM 518 C CA . THR A 1 70 ? 9.732 -1.554 -8.908 1.00 92.62 70 THR A CA 1
ATOM 519 C C . THR A 1 70 ? 8.992 -0.310 -8.422 1.00 92.62 70 THR A C 1
ATOM 521 O O . THR A 1 70 ? 8.177 0.235 -9.165 1.00 92.62 70 THR A O 1
ATOM 524 N N . THR A 1 71 ? 9.302 0.170 -7.214 1.00 94.88 71 THR A N 1
ATOM 525 C CA . THR A 1 71 ? 8.695 1.387 -6.659 1.00 94.88 71 THR A CA 1
ATOM 526 C C . THR A 1 71 ? 9.020 2.616 -7.505 1.00 94.88 71 THR A C 1
ATOM 528 O O . THR A 1 71 ? 8.129 3.401 -7.779 1.00 94.88 71 THR A O 1
ATOM 531 N N . ALA A 1 72 ? 10.256 2.764 -7.995 1.00 94.44 72 ALA A N 1
ATOM 532 C CA . ALA A 1 72 ? 10.632 3.897 -8.846 1.00 94.44 72 ALA A CA 1
ATOM 533 C C . ALA A 1 72 ? 9.959 3.900 -10.235 1.00 94.44 72 ALA A C 1
ATOM 535 O O . ALA A 1 72 ? 9.923 4.938 -10.892 1.00 94.44 72 ALA A O 1
ATOM 536 N N . ARG A 1 73 ? 9.491 2.741 -10.715 1.00 92.62 73 ARG A N 1
ATOM 537 C CA . ARG A 1 73 ? 8.794 2.605 -12.006 1.00 92.62 73 ARG A CA 1
ATOM 538 C C . ARG A 1 73 ? 7.289 2.845 -11.922 1.00 92.62 73 ARG A C 1
ATOM 540 O O . ARG A 1 73 ? 6.687 3.101 -12.962 1.00 92.62 73 ARG A O 1
ATOM 547 N N . THR A 1 74 ? 6.711 2.636 -10.743 1.00 91.62 74 THR A N 1
ATOM 548 C CA . THR A 1 74 ? 5.270 2.754 -10.493 1.00 91.62 74 THR A CA 1
ATOM 549 C C . THR A 1 74 ? 4.900 4.222 -10.338 1.00 91.62 74 THR A C 1
ATOM 551 O O . THR A 1 74 ? 3.864 4.608 -10.918 1.00 91.62 74 THR A O 1
#

Secondary structure (DSSP, 8-state):
----EEEEPPTT-EEEBTTS-EEE--TTSEEEE-SS-EEEETTTEEBSTTS--TT----PPP-----HHHHHH-